Protein AF-A0A7M4FCM3-F1 (afdb_monomer)

Solvent-accessible surface area (backbone atoms only — not comparable to full-atom values): 9400 Å² total; per-residue (Å²): 135,81,82,79,74,78,76,96,76,62,66,80,79,52,52,43,78,42,74,44,99,86,66,50,76,46,74,46,34,71,65,78,53,54,63,69,40,36,51,59,42,23,55,85,77,74,37,92,59,80,16,52,56,55,55,53,50,54,54,44,66,74,44,62,75,90,51,36,60,60,50,39,45,60,37,68,51,65,38,56,81,62,65,49,86,63,40,66,60,50,50,49,52,52,47,44,71,74,42,88,88,58,54,92,42,63,34,75,48,70,57,94,62,15,59,48,37,70,58,53,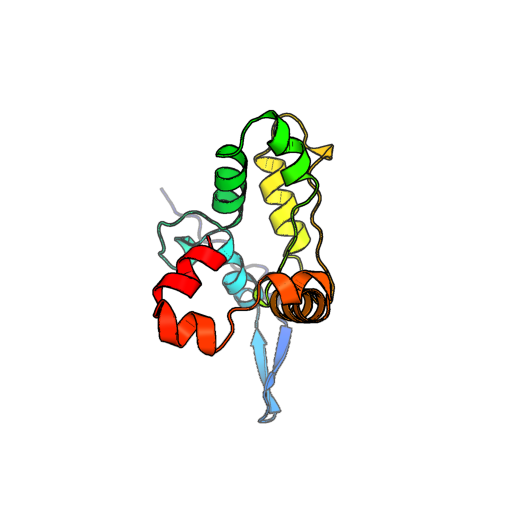51,50,55,54,49,72,69,35,76,79,46,61,79,71,58,83,48,73,66,54,40,71,76,58,35,77,60,51,56,47,74,71,70,110

Foldseek 3Di:
DDDPPPDPPDQVVAWDWDQDPVRDIDTDTPVLVLVLVCQCPVVSVPDPDHHPLVVLVVVLVPDDPVCSLVCQLEAEAAAPSCPRPCSQVVSLVSNLVVDDPCSVRHDYHYDPPRNCVVVVVVVVLVPDPVNVVLDQDPVNCVVVPPVSVVVSPD

Organism: Crocodylus porosus (NCBI:txid8502)

Sequence (154 aa):
MDMAIGKAGDEKKYLMDFILPDQQVISIGSERFRGPEALFNPTVLGFPEAGLHIHAMNSIRKCKPKHRAELLANVVLAGGTTMFRGFSERIKKELLKMETTGKEQVAILASPHRSFAAWLGGSIVASLNSFQNVWISQKDYSEKGPFVVHRHSF

Radius of gyration: 22.37 Å; Cα contacts (8 Å, |Δi|>4): 130; chains: 1; bounding box: 51×49×62 Å

Structure (mmCIF, N/CA/C/O backbone):
data_AF-A0A7M4FCM3-F1
#
_entry.id   AF-A0A7M4FCM3-F1
#
loop_
_atom_site.group_PDB
_atom_site.id
_atom_site.type_symbol
_atom_site.label_atom_id
_atom_site.label_alt_id
_atom_site.label_comp_id
_atom_site.label_asym_id
_atom_site.label_entity_id
_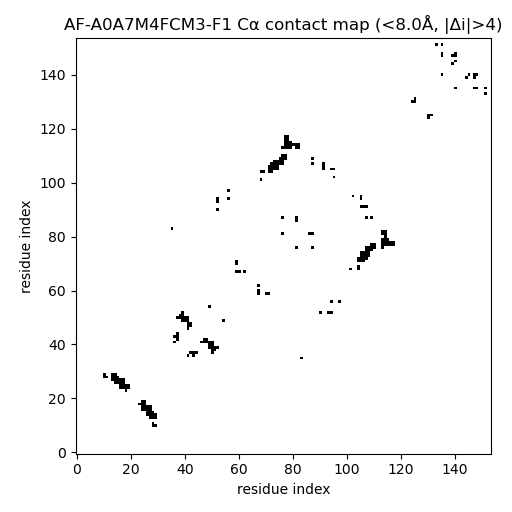atom_site.label_seq_id
_atom_site.pdbx_PDB_ins_code
_atom_site.Cartn_x
_atom_site.Cartn_y
_atom_site.Cartn_z
_atom_site.occupancy
_atom_site.B_iso_or_equiv
_atom_site.auth_seq_id
_atom_site.auth_comp_id
_atom_site.auth_asym_id
_atom_site.auth_atom_id
_atom_site.pdbx_PDB_model_num
ATOM 1 N N . MET A 1 1 ? 3.574 16.558 -36.619 1.00 35.69 1 MET A N 1
ATOM 2 C CA . MET A 1 1 ? 4.895 16.703 -35.977 1.00 35.69 1 MET A CA 1
ATOM 3 C C . MET A 1 1 ? 5.072 15.482 -35.106 1.00 35.69 1 MET A C 1
ATOM 5 O O . MET A 1 1 ? 4.246 15.243 -34.235 1.00 35.69 1 MET A O 1
ATOM 9 N N . ASP A 1 2 ? 6.013 14.646 -35.506 1.00 30.50 2 ASP A N 1
ATOM 10 C CA . ASP A 1 2 ? 6.012 13.202 -35.308 1.00 30.50 2 ASP A CA 1
ATOM 11 C C . ASP A 1 2 ? 6.072 12.751 -33.846 1.00 30.50 2 ASP A C 1
ATOM 13 O O . ASP A 1 2 ? 6.932 13.172 -33.071 1.00 30.50 2 ASP A O 1
ATOM 17 N N . MET A 1 3 ? 5.167 11.832 -33.491 1.00 35.19 3 MET A N 1
ATOM 18 C CA . MET A 1 3 ? 5.338 10.951 -32.341 1.00 35.19 3 MET A CA 1
ATOM 19 C C . MET A 1 3 ? 6.604 10.129 -32.578 1.00 35.19 3 MET A C 1
ATOM 21 O O . MET A 1 3 ? 6.632 9.245 -33.434 1.00 35.19 3 MET A O 1
ATOM 25 N N . ALA A 1 4 ? 7.654 10.425 -31.818 1.00 39.00 4 ALA A N 1
ATOM 26 C CA . ALA A 1 4 ? 8.848 9.601 -31.774 1.00 39.00 4 ALA A CA 1
ATOM 27 C C . ALA A 1 4 ? 8.480 8.213 -31.228 1.00 39.00 4 ALA A C 1
ATOM 29 O O . ALA A 1 4 ? 8.376 7.997 -30.020 1.00 39.00 4 ALA A O 1
ATOM 30 N N . ILE A 1 5 ? 8.278 7.279 -32.154 1.00 45.56 5 ILE A N 1
ATOM 31 C CA . ILE A 1 5 ? 8.325 5.839 -31.930 1.00 45.56 5 ILE A CA 1
ATOM 32 C C . ILE A 1 5 ? 9.668 5.558 -31.249 1.00 45.56 5 ILE A C 1
ATOM 34 O O . ILE A 1 5 ? 10.733 5.846 -31.801 1.00 45.56 5 ILE A O 1
ATOM 38 N N . GLY A 1 6 ? 9.613 5.069 -30.008 1.00 39.97 6 GLY A N 1
ATOM 39 C CA . GLY A 1 6 ? 10.796 4.695 -29.242 1.00 39.97 6 GLY A CA 1
ATOM 40 C C . GLY A 1 6 ? 11.681 3.756 -30.060 1.00 39.97 6 GLY A C 1
ATOM 41 O O . GLY A 1 6 ? 11.202 2.785 -30.639 1.00 39.97 6 GLY A O 1
ATOM 42 N N . LYS A 1 7 ? 12.974 4.085 -30.140 1.00 39.38 7 LYS A N 1
ATOM 43 C CA . LYS A 1 7 ? 13.989 3.325 -30.880 1.00 39.38 7 LYS A CA 1
ATOM 44 C C . LYS A 1 7 ? 13.919 1.830 -30.534 1.00 39.38 7 LYS A C 1
ATOM 46 O O . LYS A 1 7 ? 14.042 1.466 -29.368 1.00 39.38 7 LYS A O 1
ATOM 51 N N . ALA A 1 8 ? 13.821 0.985 -31.562 1.00 42.53 8 ALA A N 1
ATOM 52 C CA . ALA A 1 8 ? 13.824 -0.483 -31.522 1.00 42.53 8 ALA A CA 1
ATOM 53 C C . ALA A 1 8 ? 15.191 -1.104 -31.135 1.00 42.53 8 ALA A C 1
ATOM 55 O O . ALA A 1 8 ? 15.649 -2.071 -31.737 1.00 42.53 8 ALA A O 1
ATOM 56 N N . GLY A 1 9 ? 15.887 -0.525 -30.156 1.00 44.56 9 GLY A N 1
ATOM 57 C CA . GLY A 1 9 ? 17.257 -0.890 -29.807 1.00 44.56 9 GLY A CA 1
ATOM 58 C C . GLY A 1 9 ? 17.503 -0.879 -28.306 1.00 44.56 9 GLY A C 1
ATOM 59 O O . GLY A 1 9 ? 18.269 -0.042 -27.856 1.00 44.56 9 GLY A O 1
ATOM 60 N N . ASP A 1 10 ? 16.834 -1.761 -27.552 1.00 53.03 10 ASP A N 1
ATOM 61 C CA . ASP A 1 10 ? 17.346 -2.341 -26.285 1.00 53.03 10 ASP A CA 1
ATOM 62 C C . ASP A 1 10 ? 16.451 -3.478 -25.718 1.00 53.03 10 ASP A C 1
ATOM 64 O O . ASP A 1 10 ? 16.546 -3.818 -24.541 1.00 53.03 10 ASP A O 1
ATOM 68 N N . GLU A 1 11 ? 15.541 -4.081 -26.501 1.00 55.78 11 GLU A N 1
ATOM 69 C CA . GLU A 1 11 ? 14.611 -5.105 -25.973 1.00 55.78 11 GLU A CA 1
ATOM 70 C C . GLU A 1 11 ? 15.337 -6.340 -25.422 1.00 55.78 11 GLU A C 1
ATOM 72 O O . GLU A 1 11 ? 14.920 -6.911 -24.414 1.00 55.78 11 GLU A O 1
ATOM 77 N N . LYS A 1 12 ? 16.490 -6.693 -26.008 1.00 61.91 12 LYS A N 1
ATOM 78 C CA . LYS A 1 12 ? 17.310 -7.827 -25.557 1.00 61.91 12 LYS A CA 1
ATOM 79 C C . LYS A 1 12 ? 17.847 -7.681 -24.133 1.00 61.91 12 LYS A C 1
ATOM 81 O O . LYS A 1 12 ? 18.161 -8.689 -23.511 1.00 61.91 12 LYS A O 1
ATOM 86 N N . LYS A 1 13 ? 17.938 -6.461 -23.599 1.00 74.00 13 LYS A N 1
ATOM 87 C CA . LYS A 1 13 ? 18.491 -6.204 -22.263 1.00 74.00 13 LYS A CA 1
ATOM 88 C C . LYS A 1 13 ? 17.580 -6.669 -21.127 1.00 74.00 13 LYS A C 1
ATOM 90 O O . LYS A 1 13 ? 18.059 -6.901 -20.019 1.00 74.00 13 LYS A O 1
ATOM 95 N N . TYR A 1 14 ? 16.279 -6.790 -21.386 1.00 79.88 14 TYR A N 1
ATOM 96 C CA . TYR A 1 14 ? 15.279 -7.086 -20.356 1.00 79.88 14 TYR A CA 1
ATOM 97 C C . TYR A 1 14 ? 14.558 -8.423 -20.565 1.00 79.88 14 TYR A C 1
ATOM 99 O O . TYR A 1 14 ? 13.739 -8.794 -19.719 1.00 79.88 14 TYR A O 1
ATOM 107 N N . LEU A 1 15 ? 14.871 -9.137 -21.655 1.00 90.50 15 LEU A N 1
ATOM 108 C CA . LEU A 1 15 ? 14.357 -10.478 -21.925 1.00 90.50 15 LEU A CA 1
ATOM 109 C C . LEU A 1 15 ? 14.751 -11.435 -20.798 1.00 90.50 15 LEU A C 1
ATOM 111 O O . LEU A 1 15 ? 15.908 -11.502 -20.385 1.00 90.50 15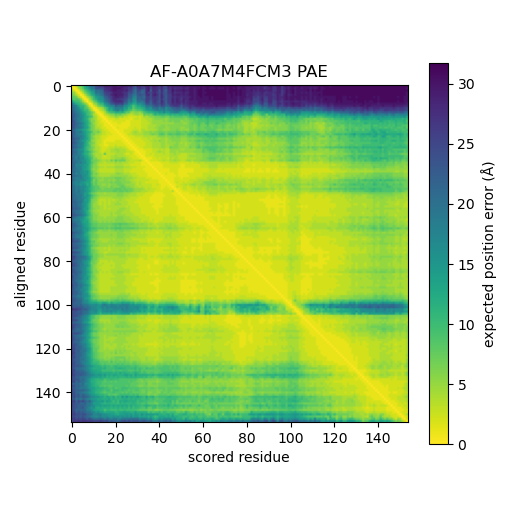 LEU A O 1
ATOM 115 N N . MET A 1 16 ? 13.764 -12.170 -20.302 1.00 90.25 16 MET A N 1
ATOM 116 C CA . MET A 1 16 ? 13.945 -13.237 -19.334 1.00 90.25 16 MET A CA 1
ATOM 117 C C . MET A 1 16 ? 13.097 -14.428 -19.743 1.00 90.25 16 MET A C 1
ATOM 119 O O . MET A 1 16 ? 11.902 -14.283 -20.005 1.00 90.25 16 MET A O 1
ATOM 123 N N . ASP A 1 17 ? 13.727 -15.593 -19.762 1.00 95.00 17 ASP A N 1
ATOM 124 C CA . ASP A 1 17 ? 13.061 -16.844 -20.078 1.00 95.00 17 ASP A CA 1
ATOM 125 C C . ASP A 1 17 ? 12.296 -17.361 -18.859 1.00 95.00 17 ASP A C 1
ATOM 127 O O . ASP A 1 17 ? 12.776 -17.318 -17.722 1.00 95.00 17 ASP A O 1
ATOM 131 N N . PHE A 1 18 ? 11.084 -17.838 -19.107 1.00 93.81 18 PHE A N 1
ATOM 132 C CA . PHE A 1 18 ? 10.213 -18.453 -18.122 1.00 93.81 18 PHE A CA 1
ATOM 133 C C . PHE A 1 18 ? 9.775 -19.822 -18.630 1.00 93.81 18 PHE A C 1
ATOM 135 O O . PHE A 1 18 ? 9.305 -19.950 -19.760 1.00 93.81 18 PHE A O 1
ATOM 142 N N . ILE A 1 19 ? 9.941 -20.840 -17.789 1.00 96.62 19 ILE A N 1
ATOM 143 C CA . ILE A 1 19 ? 9.567 -22.218 -18.103 1.00 96.62 19 ILE A CA 1
ATOM 144 C C . ILE A 1 19 ? 8.144 -22.439 -17.594 1.00 96.62 19 ILE A C 1
ATOM 146 O O . ILE A 1 19 ? 7.872 -22.305 -16.400 1.00 96.62 19 ILE A O 1
ATOM 150 N N . LEU A 1 20 ? 7.238 -22.750 -18.512 1.00 96.62 20 LEU A N 1
ATOM 151 C CA . LEU A 1 20 ? 5.852 -23.082 -18.219 1.00 96.62 20 LEU A CA 1
ATOM 152 C C . LEU A 1 20 ? 5.733 -24.513 -17.650 1.00 96.62 20 LEU A C 1
ATOM 154 O O . LEU A 1 20 ? 6.658 -25.316 -17.796 1.00 96.62 20 LEU A O 1
ATOM 158 N N . PRO A 1 21 ? 4.609 -24.871 -16.994 1.00 97.44 21 PRO A N 1
ATOM 159 C CA . PRO A 1 21 ? 4.416 -26.209 -16.418 1.00 97.44 21 PRO A CA 1
ATOM 160 C C . PRO A 1 21 ? 4.507 -27.370 -17.424 1.00 97.44 21 PRO A C 1
ATOM 162 O O . PRO A 1 21 ? 4.802 -28.495 -17.034 1.00 97.44 21 PRO A O 1
ATOM 165 N N . ASP A 1 22 ? 4.271 -27.101 -18.708 1.00 97.38 22 ASP A N 1
ATOM 166 C CA . ASP A 1 22 ? 4.414 -28.036 -19.831 1.00 97.38 22 ASP A CA 1
ATOM 167 C C . ASP A 1 22 ? 5.845 -28.093 -20.406 1.00 97.38 22 ASP A C 1
ATOM 169 O O . ASP A 1 22 ? 6.079 -28.756 -21.414 1.00 97.38 22 ASP A O 1
ATOM 173 N N . GLN A 1 23 ? 6.805 -27.435 -19.745 1.00 95.75 23 GLN A N 1
ATOM 174 C CA . GLN A 1 23 ? 8.212 -27.277 -20.136 1.00 95.75 23 GLN A CA 1
ATOM 175 C C . GLN A 1 23 ? 8.455 -26.347 -21.330 1.00 95.75 23 GLN A C 1
ATOM 177 O O . GLN A 1 23 ? 9.606 -26.170 -21.737 1.00 95.75 23 GLN A O 1
ATOM 182 N N . GLN A 1 24 ? 7.423 -25.697 -21.872 1.00 97.56 24 GLN A N 1
ATOM 183 C CA . GLN A 1 24 ? 7.627 -24.691 -22.903 1.00 97.56 24 GLN A CA 1
ATOM 184 C C . GLN A 1 24 ? 8.333 -23.463 -22.312 1.00 97.56 24 GLN A C 1
ATOM 186 O O . GLN A 1 24 ? 7.985 -22.972 -21.237 1.00 97.56 24 GLN A O 1
ATOM 191 N N . VAL A 1 25 ? 9.321 -22.936 -23.036 1.00 96.38 25 VAL A N 1
ATOM 192 C CA . VAL A 1 25 ? 10.013 -21.701 -22.659 1.00 96.38 25 VAL A CA 1
ATOM 193 C C . VAL A 1 25 ? 9.368 -20.522 -23.376 1.00 96.38 25 VAL A C 1
ATOM 195 O O . VAL A 1 25 ? 9.246 -20.525 -24.601 1.00 96.38 25 VAL A O 1
ATOM 198 N N . ILE A 1 26 ? 8.975 -19.507 -22.610 1.00 95.19 26 ILE A N 1
ATOM 199 C CA . ILE A 1 26 ? 8.544 -18.210 -23.136 1.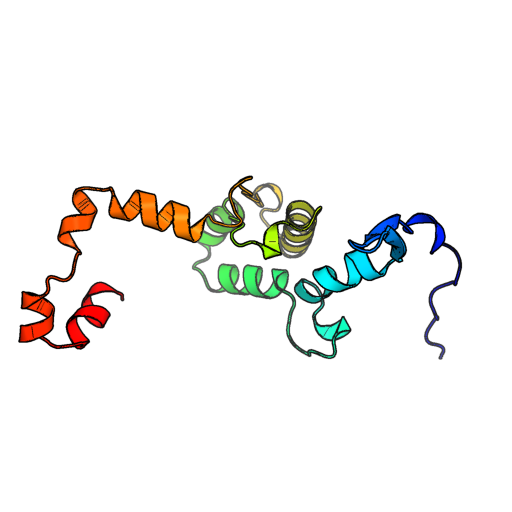00 95.19 26 ILE A CA 1
ATOM 200 C C . ILE A 1 26 ? 9.536 -17.130 -22.710 1.00 95.19 26 ILE A C 1
ATOM 202 O O . ILE A 1 26 ? 9.944 -17.078 -21.551 1.00 95.19 26 ILE A O 1
ATOM 206 N N . SER A 1 27 ? 9.910 -16.246 -23.630 1.00 94.00 27 SER A N 1
ATOM 207 C CA . SER A 1 27 ? 10.764 -15.098 -23.321 1.00 94.00 27 SER A CA 1
ATOM 208 C C . SER A 1 27 ? 9.895 -13.866 -23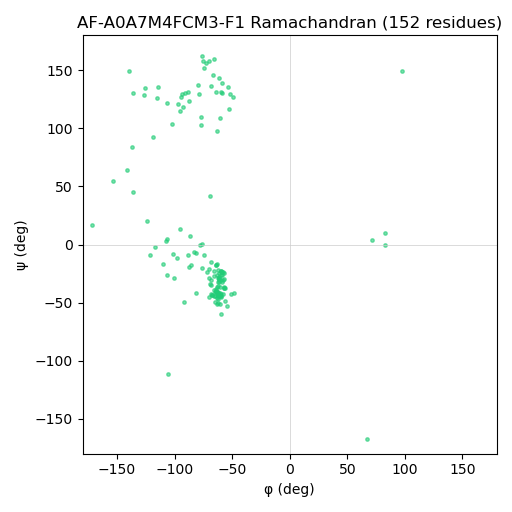.103 1.00 94.00 27 SER A C 1
ATOM 210 O O . SER A 1 27 ? 9.144 -13.464 -23.990 1.00 94.00 27 SER A O 1
ATOM 212 N N . ILE A 1 28 ? 9.990 -13.260 -21.920 1.00 92.25 28 ILE A N 1
ATOM 213 C CA . ILE A 1 28 ? 9.222 -12.065 -21.553 1.00 92.25 28 ILE A CA 1
ATOM 214 C C . ILE A 1 28 ? 10.191 -10.902 -21.349 1.00 92.25 28 ILE A C 1
ATOM 216 O O . ILE A 1 28 ? 11.138 -11.007 -20.567 1.00 92.25 28 ILE A O 1
ATOM 220 N N . GLY A 1 29 ? 9.958 -9.788 -22.038 1.00 91.44 29 GLY A N 1
ATOM 221 C CA . GLY A 1 29 ? 10.804 -8.603 -21.995 1.00 91.44 29 GLY A CA 1
ATOM 222 C C . GLY A 1 29 ? 10.158 -7.481 -21.195 1.00 91.44 29 GLY A C 1
ATOM 223 O O . GLY A 1 29 ? 10.022 -7.546 -19.968 1.00 91.44 29 GLY A O 1
ATOM 224 N N . SER A 1 30 ? 9.780 -6.418 -21.905 1.00 88.44 30 SER A N 1
ATOM 225 C CA . SER A 1 30 ? 9.259 -5.190 -21.299 1.00 88.44 30 SER A CA 1
ATOM 226 C C . SER A 1 30 ? 7.914 -5.367 -20.582 1.00 88.44 30 SER A C 1
ATOM 228 O O . SER A 1 30 ? 7.576 -4.634 -19.650 1.00 88.44 30 SER A O 1
ATOM 230 N N . GLU A 1 31 ? 7.158 -6.392 -20.962 1.00 87.25 31 GLU A N 1
ATOM 231 C CA . GLU A 1 31 ? 5.834 -6.719 -20.438 1.00 87.25 31 GLU A CA 1
ATOM 232 C C . GLU A 1 31 ? 5.865 -6.929 -18.919 1.00 87.25 31 GLU A C 1
ATOM 234 O O . GLU A 1 31 ? 4.916 -6.569 -18.220 1.00 87.25 31 GLU A O 1
ATOM 239 N N . ARG A 1 32 ? 7.000 -7.411 -18.391 1.00 88.81 32 ARG A N 1
ATOM 240 C CA . ARG A 1 32 ? 7.232 -7.658 -16.959 1.00 88.81 32 ARG A CA 1
ATOM 241 C C . ARG A 1 32 ? 7.035 -6.421 -16.086 1.00 88.81 32 ARG A C 1
ATOM 243 O O . ARG A 1 32 ? 6.685 -6.559 -14.916 1.00 88.81 32 ARG A O 1
ATOM 250 N N . PHE A 1 33 ? 7.279 -5.228 -16.627 1.00 89.00 33 PHE A N 1
ATOM 251 C CA . PHE A 1 33 ? 7.120 -3.969 -15.896 1.00 89.00 33 PHE A CA 1
ATOM 252 C C . PHE A 1 33 ? 5.943 -3.119 -16.384 1.00 89.00 33 PHE A C 1
ATOM 254 O O . PHE A 1 33 ? 5.479 -2.268 -15.631 1.00 89.00 33 PHE A O 1
ATOM 261 N N . ARG A 1 34 ? 5.395 -3.378 -17.580 1.00 87.12 34 ARG A N 1
ATOM 262 C CA . ARG A 1 34 ? 4.198 -2.675 -18.080 1.00 87.12 34 ARG A CA 1
ATOM 263 C C . ARG A 1 34 ? 2.956 -2.935 -17.226 1.00 87.12 34 ARG A C 1
ATOM 265 O O . ARG A 1 34 ? 2.188 -2.008 -16.998 1.00 87.12 34 ARG A O 1
ATOM 272 N N . GLY A 1 35 ? 2.781 -4.163 -16.731 1.00 87.12 35 GLY A N 1
ATOM 273 C CA . GLY A 1 35 ? 1.656 -4.515 -15.855 1.00 87.12 35 GLY A CA 1
ATOM 274 C C . GLY A 1 35 ? 1.633 -3.681 -14.564 1.00 87.12 35 GLY A C 1
ATOM 275 O O . GLY A 1 35 ? 0.683 -2.931 -14.347 1.00 87.12 35 GLY A O 1
ATOM 276 N N . PRO A 1 36 ? 2.688 -3.735 -13.727 1.00 93.00 36 PRO A N 1
ATOM 277 C CA . PRO A 1 36 ? 2.781 -2.914 -12.517 1.00 93.00 36 PRO A CA 1
ATOM 278 C C . PRO A 1 36 ? 2.786 -1.402 -12.781 1.00 93.00 36 PRO A C 1
ATOM 280 O O . PRO A 1 36 ? 2.340 -0.640 -11.923 1.00 93.00 36 PRO A O 1
ATOM 283 N N . GLU A 1 37 ? 3.262 -0.951 -13.949 1.00 95.06 37 GLU A N 1
ATOM 284 C CA . GLU A 1 37 ? 3.264 0.474 -14.308 1.00 95.06 37 GLU A CA 1
ATOM 285 C C . GLU A 1 37 ? 1.855 1.061 -14.358 1.00 95.06 37 GLU A C 1
ATOM 287 O O . GLU A 1 37 ? 1.680 2.219 -13.988 1.00 95.06 37 GLU A O 1
ATOM 292 N N . ALA A 1 38 ? 0.839 0.267 -14.708 1.00 94.50 38 ALA A N 1
ATOM 293 C CA . ALA A 1 38 ? -0.552 0.715 -14.715 1.00 94.50 38 ALA A CA 1
ATOM 294 C C . ALA A 1 38 ? -1.029 1.241 -13.347 1.00 94.50 38 ALA A C 1
ATOM 296 O O . ALA A 1 38 ? -1.915 2.086 -13.288 1.00 94.50 38 ALA A O 1
ATOM 297 N N . LEU A 1 39 ? -0.410 0.809 -12.241 1.00 96.56 39 LEU A N 1
ATOM 298 C CA . LEU A 1 39 ? -0.712 1.328 -10.902 1.00 96.56 39 LEU A CA 1
ATOM 299 C C . LEU A 1 39 ? -0.229 2.772 -10.714 1.00 96.56 39 LEU A C 1
ATOM 301 O O . LEU A 1 39 ? -0.790 3.516 -9.913 1.00 96.56 39 LEU A O 1
ATOM 305 N N . PHE A 1 40 ? 0.832 3.172 -11.415 1.00 97.44 40 PHE A N 1
ATOM 306 C CA . PHE A 1 40 ? 1.412 4.514 -11.339 1.00 97.44 40 PHE A CA 1
ATOM 307 C C . PHE A 1 40 ? 0.973 5.396 -12.506 1.00 97.44 40 PHE A C 1
ATOM 309 O O . PHE A 1 40 ? 0.861 6.605 -12.327 1.00 97.44 40 PHE A O 1
ATOM 316 N N . ASN A 1 41 ? 0.683 4.801 -13.658 1.00 96.62 41 ASN A N 1
ATOM 317 C CA . ASN A 1 41 ? 0.174 5.470 -14.840 1.00 96.62 41 ASN A CA 1
ATOM 318 C C . ASN A 1 41 ? -0.960 4.647 -15.485 1.00 96.62 41 ASN A C 1
ATOM 320 O O . ASN A 1 41 ? -0.704 3.903 -16.432 1.00 96.62 41 ASN A O 1
ATOM 324 N N . PRO A 1 42 ? -2.212 4.784 -15.012 1.00 96.06 42 PRO A N 1
ATOM 325 C CA . PRO A 1 42 ? -3.354 4.029 -15.537 1.00 96.06 42 PRO A CA 1
ATOM 326 C C . PRO A 1 42 ? -3.628 4.258 -17.030 1.00 96.06 42 PRO A C 1
ATOM 328 O O . PRO A 1 42 ? -4.159 3.376 -17.704 1.00 96.06 42 PRO A O 1
ATOM 331 N N . THR A 1 43 ? -3.183 5.392 -17.584 1.00 95.06 43 THR A N 1
ATOM 332 C CA . THR A 1 43 ? -3.383 5.737 -19.002 1.00 95.06 43 THR A CA 1
ATOM 333 C C . THR A 1 43 ? -2.775 4.720 -19.969 1.00 95.06 43 THR A C 1
ATOM 335 O O . THR A 1 43 ? -3.263 4.586 -21.089 1.00 95.06 43 THR A O 1
ATOM 338 N N . VAL A 1 44 ? -1.779 3.932 -19.538 1.00 90.94 44 VAL A N 1
ATOM 339 C CA . VAL A 1 44 ? -1.204 2.838 -20.347 1.00 90.94 44 VAL A CA 1
ATOM 340 C C . VAL A 1 44 ? -2.211 1.723 -20.654 1.00 90.94 44 VAL A C 1
ATOM 342 O O . VAL A 1 44 ? -1.979 0.934 -21.566 1.00 90.94 44 VAL A O 1
ATOM 345 N N . LEU A 1 45 ? -3.311 1.660 -19.899 1.00 91.25 45 LEU A N 1
ATOM 346 C CA . LEU A 1 45 ? -4.446 0.759 -20.102 1.00 91.25 45 LEU A CA 1
ATOM 347 C C . LEU A 1 45 ? -5.688 1.485 -20.657 1.00 91.25 45 LEU A C 1
ATOM 349 O O . LEU A 1 45 ? -6.743 0.873 -20.774 1.00 91.25 45 LEU A O 1
ATOM 353 N N . GLY A 1 46 ? -5.586 2.778 -20.986 1.00 93.25 46 GLY A N 1
ATOM 354 C CA . GLY A 1 46 ? -6.716 3.591 -21.454 1.00 93.25 46 GLY A CA 1
ATOM 355 C C . GLY A 1 46 ? -7.603 4.163 -20.342 1.00 93.25 46 GLY A C 1
ATOM 356 O O . GLY A 1 46 ? -8.661 4.714 -20.632 1.00 93.25 46 GLY A O 1
ATOM 357 N N . PHE A 1 47 ? -7.174 4.061 -19.083 1.00 94.31 47 PHE A N 1
ATOM 358 C CA . PHE A 1 47 ? -7.887 4.587 -17.919 1.00 94.31 47 PHE A CA 1
ATOM 359 C C . PHE A 1 47 ? -7.494 6.056 -17.651 1.00 94.31 47 PHE A C 1
ATOM 361 O O . PHE A 1 47 ? -6.297 6.334 -17.516 1.00 94.31 47 PHE A O 1
ATOM 368 N N . PRO A 1 48 ? -8.445 7.016 -17.605 1.00 95.25 48 PRO A N 1
ATOM 369 C CA . PRO A 1 48 ? -8.160 8.435 -17.354 1.00 95.25 48 PRO A CA 1
ATOM 370 C C . PRO A 1 48 ? -7.857 8.765 -15.878 1.00 95.25 48 PRO A C 1
ATOM 372 O O . PRO A 1 48 ? -7.646 9.928 -15.532 1.00 95.25 48 PRO A O 1
ATOM 375 N N . GLU A 1 49 ? -7.868 7.772 -14.992 1.00 95.38 49 GLU A N 1
ATOM 376 C CA . GLU A 1 49 ? -7.649 7.924 -13.561 1.00 95.38 49 GLU A CA 1
ATOM 377 C C . GLU A 1 49 ? -6.199 8.281 -13.203 1.00 95.38 49 GLU A C 1
ATOM 379 O O . GLU A 1 49 ? -5.233 8.015 -13.924 1.00 95.38 49 GLU A O 1
ATOM 384 N N . ALA A 1 50 ? -6.038 8.876 -12.021 1.00 96.94 50 ALA A N 1
ATOM 385 C CA . ALA A 1 50 ? -4.730 9.189 -11.477 1.00 96.94 50 ALA A CA 1
ATOM 386 C C . ALA A 1 50 ? -4.023 7.926 -10.956 1.00 96.94 50 ALA A C 1
ATOM 388 O O . ALA A 1 50 ? -4.641 6.973 -10.488 1.00 96.94 50 ALA A O 1
ATOM 389 N N . GLY A 1 51 ? -2.690 7.931 -10.983 1.00 97.50 51 GLY A N 1
ATOM 390 C CA . GLY A 1 51 ? -1.907 6.852 -10.389 1.00 97.50 51 GLY A CA 1
ATOM 391 C C . GLY A 1 51 ? -2.047 6.776 -8.866 1.00 97.50 51 GLY A C 1
ATOM 392 O O . GLY A 1 51 ? -2.340 7.760 -8.182 1.00 97.50 51 GLY A O 1
ATOM 393 N N . LEU A 1 52 ? -1.726 5.609 -8.309 1.00 97.44 52 LEU A N 1
ATOM 394 C CA . LEU A 1 52 ? -1.762 5.320 -6.874 1.00 97.44 52 LEU A CA 1
ATOM 395 C C . LEU A 1 52 ? -1.008 6.361 -6.032 1.00 97.44 52 LEU A C 1
ATOM 397 O O . LEU A 1 52 ? -1.498 6.797 -4.994 1.00 97.44 52 LEU A O 1
ATOM 401 N N . HIS A 1 53 ? 0.174 6.781 -6.484 1.00 97.69 53 HIS A N 1
ATOM 402 C CA . HIS A 1 53 ? 0.995 7.781 -5.796 1.00 97.69 53 HIS A CA 1
ATOM 403 C C . HIS A 1 53 ? 0.283 9.138 -5.650 1.00 97.69 53 HIS A C 1
ATOM 405 O O . HIS A 1 53 ? 0.386 9.782 -4.604 1.00 97.69 53 HIS A O 1
ATOM 411 N N . ILE A 1 54 ? -0.503 9.536 -6.656 1.00 97.94 54 ILE A N 1
ATOM 412 C CA . ILE A 1 54 ? -1.310 10.760 -6.630 1.00 97.94 54 ILE A CA 1
ATOM 413 C C . ILE A 1 54 ? -2.460 10.598 -5.636 1.00 97.94 54 ILE A C 1
ATOM 415 O O . ILE A 1 54 ? -2.689 11.485 -4.815 1.00 97.94 54 ILE A O 1
ATOM 419 N N . HIS A 1 55 ? -3.154 9.457 -5.655 1.00 97.88 55 HIS A N 1
ATOM 420 C CA . HIS A 1 55 ? -4.223 9.166 -4.696 1.00 97.88 55 HIS A CA 1
ATOM 421 C C . HIS A 1 55 ? -3.725 9.145 -3.244 1.00 97.88 55 HIS A C 1
ATOM 423 O O . HIS A 1 55 ? -4.375 9.721 -2.365 1.00 97.88 55 HIS A O 1
ATOM 429 N N . ALA A 1 56 ? -2.555 8.553 -2.992 1.00 97.25 56 ALA A N 1
ATOM 430 C CA . ALA A 1 56 ? -1.921 8.545 -1.677 1.00 97.25 56 ALA A CA 1
ATOM 431 C C . ALA A 1 56 ? -1.612 9.974 -1.199 1.00 97.25 56 ALA A C 1
ATOM 433 O O . ALA A 1 56 ? -2.053 10.379 -0.123 1.00 97.25 56 ALA A O 1
ATOM 434 N N . MET A 1 57 ? -0.944 10.780 -2.031 1.00 96.44 57 MET A N 1
ATOM 435 C CA . MET A 1 57 ? -0.611 12.164 -1.684 1.00 96.44 57 MET A CA 1
ATOM 436 C C . MET A 1 57 ? -1.862 13.038 -1.497 1.00 96.44 57 MET A C 1
ATOM 438 O O . MET A 1 57 ? -1.936 13.831 -0.559 1.00 96.44 57 MET A O 1
ATOM 442 N N . ASN A 1 58 ? -2.886 12.874 -2.337 1.00 97.25 58 ASN A N 1
ATOM 443 C CA . ASN A 1 58 ? -4.154 13.590 -2.187 1.00 97.25 58 ASN A CA 1
ATOM 444 C C . ASN A 1 58 ? -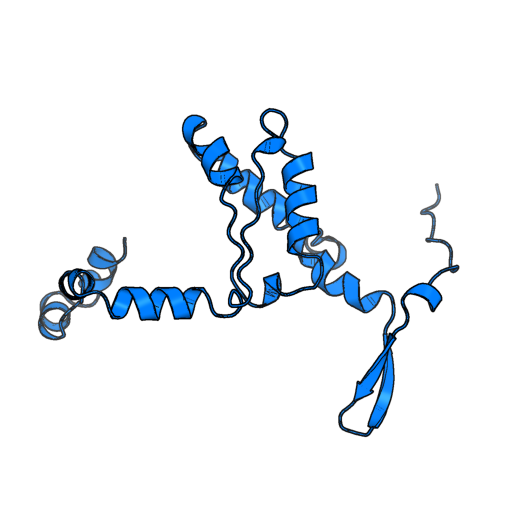4.863 13.231 -0.875 1.00 97.25 58 ASN A C 1
ATOM 446 O O . ASN A 1 58 ? -5.448 14.108 -0.242 1.00 97.25 58 ASN A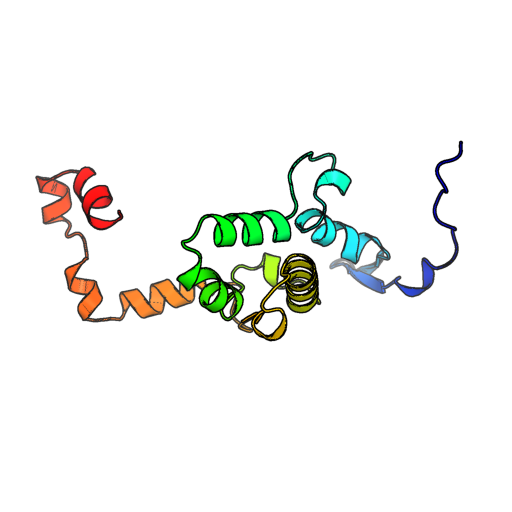 O 1
ATOM 450 N N . SER A 1 59 ? -4.777 11.974 -0.436 1.00 97.56 59 SER A N 1
ATOM 451 C CA . SER A 1 59 ? -5.326 11.540 0.854 1.00 97.56 59 SER A CA 1
ATOM 452 C C . SER A 1 59 ? -4.599 12.212 2.022 1.00 97.56 59 SER A C 1
ATOM 454 O O . SER A 1 59 ? -5.250 12.775 2.898 1.00 97.56 59 SER A O 1
ATOM 456 N N . ILE A 1 60 ? -3.263 12.278 1.980 1.00 95.38 60 ILE A N 1
ATOM 457 C CA . ILE A 1 60 ? -2.456 12.988 2.989 1.00 95.38 60 ILE A CA 1
ATOM 458 C C . ILE A 1 60 ? -2.780 14.490 3.000 1.00 95.38 60 ILE A C 1
ATOM 460 O O . ILE A 1 60 ? -2.936 15.096 4.060 1.00 95.38 60 ILE A O 1
ATOM 464 N N . ARG A 1 61 ? -2.945 15.113 1.828 1.00 94.81 61 ARG A N 1
ATOM 465 C CA . ARG A 1 61 ? -3.286 16.542 1.711 1.00 94.81 61 ARG A CA 1
ATOM 466 C C . ARG A 1 61 ? -4.673 16.876 2.264 1.00 94.81 61 ARG A C 1
ATOM 468 O O . ARG A 1 61 ? -4.866 17.996 2.734 1.00 94.81 61 ARG A O 1
ATOM 475 N N . LYS A 1 62 ? -5.615 15.926 2.276 1.00 97.06 62 LYS A N 1
ATOM 476 C CA . LYS A 1 62 ? -6.922 16.093 2.939 1.00 97.06 62 LYS A CA 1
ATOM 477 C C . LYS A 1 62 ? -6.816 16.109 4.470 1.00 97.06 62 LYS A C 1
ATOM 479 O O . LYS A 1 62 ? -7.699 16.652 5.129 1.00 97.06 62 LYS A O 1
ATOM 484 N N . CYS A 1 63 ? -5.741 15.575 5.052 1.00 96.25 63 CYS A N 1
ATOM 485 C CA . CYS A 1 63 ? -5.495 15.643 6.491 1.00 96.25 63 CYS A CA 1
ATOM 486 C C . CYS A 1 63 ? -5.017 17.041 6.928 1.00 96.25 63 CYS A C 1
ATOM 488 O O . CYS A 1 63 ? -4.460 1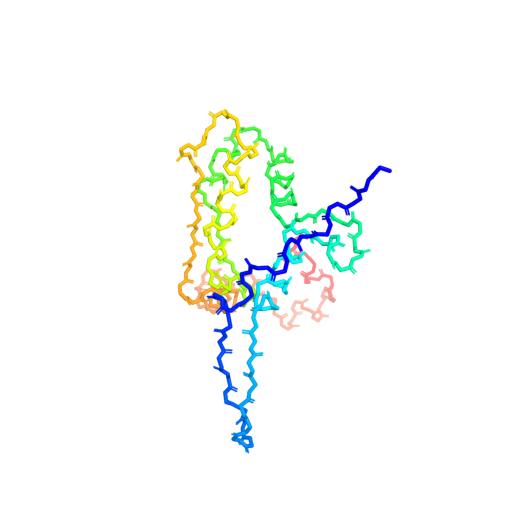7.818 6.140 1.00 96.25 63 CYS A O 1
ATOM 490 N N . LYS A 1 64 ? -5.201 17.359 8.219 1.00 95.38 64 LYS A N 1
ATOM 491 C CA . LYS A 1 64 ? -4.750 18.631 8.813 1.00 95.38 64 LYS A CA 1
ATOM 492 C C . LYS A 1 64 ? -3.226 18.782 8.656 1.00 95.38 64 LYS A C 1
ATOM 494 O O . LYS A 1 64 ? -2.519 17.808 8.920 1.00 95.38 64 LYS A O 1
ATOM 499 N N . PRO A 1 65 ? -2.705 19.981 8.317 1.00 92.50 65 PRO A N 1
ATOM 500 C CA . PRO A 1 65 ? -1.283 20.195 8.025 1.00 92.50 65 PRO A CA 1
ATOM 501 C C . PRO A 1 65 ? -0.314 19.609 9.057 1.00 92.50 65 PRO A C 1
ATOM 503 O O . PRO A 1 65 ? 0.652 18.956 8.676 1.00 92.50 65 PRO A O 1
ATOM 506 N N . LYS A 1 66 ? -0.626 19.747 10.352 1.00 92.62 66 LYS A N 1
ATOM 507 C CA . LYS A 1 66 ? 0.215 19.257 11.456 1.00 92.62 66 LYS A CA 1
ATOM 508 C C . LYS A 1 66 ? 0.485 17.743 11.458 1.00 92.62 66 LYS A C 1
ATOM 510 O O . LYS A 1 66 ? 1.471 17.330 12.044 1.00 92.62 66 LYS A O 1
ATOM 515 N N . HIS A 1 67 ? -0.365 16.930 10.823 1.00 93.31 67 HIS A N 1
ATOM 516 C CA . HIS A 1 67 ? -0.204 15.467 10.776 1.00 93.31 67 HIS A CA 1
ATOM 517 C C . HIS A 1 67 ? 0.460 14.970 9.488 1.00 93.31 67 HIS A C 1
ATOM 519 O O . HIS A 1 67 ? 0.826 13.805 9.394 1.00 93.31 67 HIS A O 1
ATOM 525 N N . ARG A 1 68 ? 0.600 15.818 8.462 1.00 93.50 68 ARG A N 1
ATOM 526 C CA . ARG A 1 68 ? 1.044 15.372 7.129 1.00 93.50 68 ARG A CA 1
ATOM 527 C C . ARG A 1 68 ? 2.478 14.843 7.137 1.00 93.50 68 ARG A C 1
ATOM 529 O O . ARG A 1 68 ? 2.740 13.818 6.521 1.00 93.50 68 ARG A O 1
ATOM 536 N N . ALA A 1 69 ? 3.356 15.523 7.872 1.00 92.50 69 ALA A N 1
ATOM 537 C CA . ALA A 1 69 ? 4.736 15.113 8.125 1.00 92.50 69 ALA A CA 1
ATOM 538 C C . ALA A 1 69 ? 4.812 13.691 8.707 1.00 92.50 69 ALA A C 1
ATOM 540 O O . ALA A 1 69 ? 5.459 12.809 8.150 1.00 92.50 69 ALA A O 1
ATOM 541 N N . GLU A 1 70 ? 4.066 13.453 9.786 1.00 93.69 70 GLU A N 1
ATOM 542 C CA . GLU A 1 70 ? 4.000 12.156 10.463 1.00 93.69 70 GLU A CA 1
ATOM 543 C C . GLU A 1 70 ? 3.435 11.054 9.555 1.00 93.69 70 GLU A C 1
ATOM 545 O O . GLU A 1 70 ? 3.970 9.947 9.522 1.00 93.69 70 GLU A O 1
ATOM 550 N N . LEU A 1 71 ? 2.396 11.356 8.769 1.00 95.88 71 LEU A N 1
ATOM 551 C CA . LEU A 1 71 ? 1.821 10.407 7.812 1.00 95.88 71 LEU A CA 1
ATOM 552 C C . LEU A 1 71 ? 2.814 10.033 6.699 1.00 95.88 71 LEU A C 1
ATOM 554 O O . LEU A 1 71 ? 2.898 8.866 6.324 1.00 95.88 71 LEU A O 1
ATOM 558 N N . LEU A 1 72 ? 3.589 10.997 6.187 1.00 95.75 72 LEU A N 1
ATOM 559 C CA . LEU A 1 72 ? 4.631 10.744 5.183 1.00 95.75 72 LEU A CA 1
ATOM 560 C C . LEU A 1 72 ? 5.806 9.933 5.747 1.00 95.75 72 LEU A C 1
ATOM 562 O O . LEU A 1 72 ? 6.396 9.134 5.017 1.00 95.75 72 LEU A O 1
ATOM 566 N N . ALA A 1 73 ? 6.101 10.086 7.038 1.00 95.69 73 ALA A N 1
ATOM 567 C CA . ALA A 1 73 ? 7.101 9.295 7.753 1.00 95.69 73 ALA A CA 1
ATOM 568 C C . ALA A 1 73 ? 6.665 7.864 8.070 1.00 95.69 73 ALA A C 1
ATOM 570 O O . ALA A 1 73 ? 7.490 7.057 8.489 1.00 95.69 73 ALA A O 1
ATOM 571 N N . ASN A 1 74 ? 5.397 7.521 7.845 1.00 96.38 74 ASN A N 1
ATOM 572 C CA . ASN A 1 74 ? 4.844 6.224 8.215 1.00 96.38 74 ASN A CA 1
ATOM 573 C C . ASN A 1 74 ? 3.963 5.637 7.102 1.00 96.38 74 ASN A C 1
ATOM 575 O O . ASN A 1 74 ? 2.877 5.118 7.360 1.00 96.38 74 ASN A O 1
ATOM 579 N N . VAL A 1 75 ? 4.416 5.690 5.844 1.00 97.56 75 VAL A N 1
ATOM 580 C CA . VAL A 1 75 ? 3.673 5.087 4.727 1.00 97.56 75 VAL A CA 1
ATOM 581 C C . VAL A 1 75 ? 3.867 3.571 4.739 1.00 97.56 75 VAL A C 1
ATOM 583 O O . VAL A 1 75 ? 4.898 3.051 4.311 1.00 97.56 75 VAL A O 1
ATOM 586 N N . VAL A 1 76 ? 2.858 2.847 5.217 1.00 97.69 76 VAL A N 1
ATOM 587 C CA . VAL A 1 76 ? 2.867 1.380 5.291 1.00 97.69 76 VAL A CA 1
ATOM 588 C C . VAL A 1 76 ? 2.345 0.766 3.992 1.00 97.69 76 VAL A C 1
ATOM 590 O O . VAL A 1 76 ? 1.272 1.126 3.511 1.00 97.69 76 VAL A O 1
ATOM 593 N N . LEU A 1 77 ? 3.080 -0.201 3.439 1.00 98.06 77 LEU A N 1
ATOM 594 C CA . LEU A 1 77 ? 2.623 -1.006 2.306 1.00 98.06 77 LEU A CA 1
ATOM 595 C C . LEU A 1 77 ? 1.966 -2.299 2.785 1.00 98.06 77 LEU A C 1
ATOM 597 O O . LEU A 1 77 ? 2.568 -3.058 3.545 1.00 98.06 77 LEU A O 1
ATOM 601 N N . ALA A 1 78 ? 0.763 -2.573 2.283 1.00 97.56 78 ALA A N 1
ATOM 602 C CA . ALA A 1 78 ? -0.008 -3.781 2.560 1.00 97.56 78 ALA A CA 1
ATOM 603 C C . ALA A 1 78 ? -0.696 -4.302 1.286 1.00 97.56 78 ALA A C 1
ATOM 605 O O . ALA A 1 78 ? -1.064 -3.527 0.405 1.00 97.56 78 ALA A O 1
ATOM 606 N N . GLY A 1 79 ? -0.883 -5.621 1.201 1.00 97.31 79 GLY A N 1
ATOM 607 C CA . GLY A 1 79 ? -1.529 -6.314 0.084 1.00 97.31 79 GLY A CA 1
ATOM 608 C C . GLY A 1 79 ? -0.547 -6.893 -0.939 1.00 97.31 79 GLY A C 1
ATOM 609 O O . GLY A 1 79 ? 0.543 -6.358 -1.163 1.00 97.31 79 GLY A O 1
ATOM 610 N N . GLY A 1 80 ? -0.944 -7.999 -1.576 1.00 97.06 80 GLY A N 1
ATOM 611 C CA . GLY A 1 80 ? -0.099 -8.770 -2.499 1.00 97.06 80 GLY A CA 1
ATOM 612 C C . GLY A 1 80 ? 0.448 -7.960 -3.678 1.00 97.06 80 GLY A C 1
ATOM 613 O O . GLY A 1 80 ? 1.615 -8.096 -4.020 1.00 97.06 80 GLY A O 1
ATOM 614 N N . THR A 1 81 ? -0.334 -7.035 -4.236 1.00 96.94 81 THR A N 1
ATOM 615 C CA . THR A 1 81 ? 0.091 -6.172 -5.353 1.00 96.94 81 THR A CA 1
ATOM 616 C C . THR A 1 81 ? 1.283 -5.268 -4.996 1.00 96.94 81 THR A C 1
ATOM 618 O O . THR A 1 81 ? 2.075 -4.914 -5.861 1.00 96.94 81 THR A O 1
ATOM 621 N N . THR A 1 82 ? 1.498 -4.948 -3.714 1.00 97.56 82 THR A N 1
ATOM 622 C CA . THR A 1 82 ? 2.683 -4.183 -3.264 1.00 97.56 82 THR A CA 1
ATOM 623 C C . THR A 1 82 ? 3.963 -5.033 -3.184 1.00 97.56 82 THR A C 1
ATOM 625 O O . THR A 1 82 ? 5.028 -4.539 -2.800 1.00 97.56 82 THR A O 1
ATOM 628 N N . MET A 1 83 ? 3.885 -6.330 -3.512 1.00 97.00 83 MET A N 1
ATOM 629 C CA . MET A 1 83 ? 5.024 -7.256 -3.532 1.00 97.00 83 MET A CA 1
ATOM 630 C C . MET A 1 83 ? 5.840 -7.190 -4.825 1.00 97.00 83 MET A C 1
ATOM 632 O O . MET A 1 83 ? 6.900 -7.814 -4.886 1.00 97.00 83 MET A O 1
ATOM 636 N N . PHE A 1 84 ? 5.402 -6.434 -5.840 1.00 96.06 84 PHE A N 1
ATOM 637 C CA . PHE A 1 84 ? 6.214 -6.231 -7.039 1.00 96.06 84 PHE A CA 1
ATOM 638 C C . PHE A 1 84 ? 7.612 -5.713 -6.672 1.00 96.06 84 PHE A C 1
ATOM 640 O O . PHE A 1 84 ? 7.780 -4.818 -5.838 1.00 96.06 84 PHE A O 1
ATOM 647 N N . ARG A 1 85 ? 8.640 -6.285 -7.305 1.00 93.75 85 ARG A N 1
ATOM 648 C CA . ARG A 1 85 ? 10.030 -5.862 -7.103 1.00 93.75 85 ARG A CA 1
ATOM 649 C C . ARG A 1 85 ? 10.177 -4.390 -7.493 1.00 93.75 85 ARG A C 1
ATOM 651 O O . ARG A 1 85 ? 9.753 -3.999 -8.575 1.00 93.75 85 ARG A O 1
ATOM 658 N N . GLY A 1 86 ? 10.797 -3.587 -6.631 1.00 95.25 86 GLY A N 1
ATOM 659 C CA . GLY A 1 86 ? 10.985 -2.155 -6.879 1.00 95.25 86 GLY A CA 1
ATOM 660 C C . GLY A 1 86 ? 9.780 -1.279 -6.512 1.00 95.25 86 GLY A C 1
ATOM 661 O O . GLY A 1 86 ? 9.837 -0.064 -6.705 1.00 95.25 86 GLY A O 1
ATOM 662 N N . PHE A 1 87 ? 8.678 -1.858 -6.014 1.00 97.38 87 PHE A N 1
ATOM 663 C CA . PHE A 1 87 ? 7.468 -1.098 -5.694 1.00 97.38 87 PHE A CA 1
ATOM 664 C C . PHE A 1 87 ? 7.718 -0.065 -4.587 1.00 97.38 87 PHE A C 1
ATOM 666 O O . PHE A 1 87 ? 7.329 1.093 -4.738 1.00 97.38 87 PHE A O 1
ATOM 673 N N . SER A 1 88 ? 8.404 -0.461 -3.508 1.00 97.38 88 SER A N 1
ATOM 674 C CA . SER A 1 88 ? 8.746 0.413 -2.376 1.00 97.38 88 SER A CA 1
ATOM 675 C C . SER A 1 88 ? 9.592 1.611 -2.811 1.00 97.38 88 SER A C 1
ATOM 677 O O . SER A 1 88 ? 9.340 2.748 -2.415 1.00 97.38 88 SER A O 1
ATOM 679 N N . GLU A 1 89 ? 10.574 1.374 -3.675 1.00 97.12 89 GLU A N 1
ATOM 680 C CA . GLU A 1 89 ? 11.463 2.390 -4.225 1.00 97.12 89 GLU A CA 1
ATOM 681 C C . GLU A 1 89 ? 10.702 3.324 -5.166 1.00 97.12 89 GLU A C 1
ATOM 683 O O . GLU A 1 89 ? 10.867 4.546 -5.099 1.00 97.12 89 GLU A O 1
ATOM 688 N N . ARG A 1 90 ? 9.829 2.768 -6.018 1.00 97.50 90 ARG A N 1
ATOM 689 C CA . ARG A 1 90 ? 9.017 3.551 -6.952 1.00 97.50 90 ARG A CA 1
ATOM 690 C C . ARG A 1 90 ? 8.059 4.478 -6.216 1.00 97.50 90 ARG A C 1
ATOM 692 O O . ARG A 1 90 ? 8.066 5.675 -6.500 1.00 97.50 90 ARG A O 1
ATOM 699 N N . ILE A 1 91 ? 7.275 3.969 -5.262 1.00 97.62 91 ILE A N 1
ATOM 700 C CA . ILE A 1 91 ? 6.322 4.802 -4.515 1.00 97.62 91 ILE A CA 1
ATOM 701 C C . ILE A 1 91 ? 7.045 5.870 -3.689 1.00 97.62 91 ILE A C 1
ATOM 703 O O . ILE A 1 91 ? 6.639 7.030 -3.728 1.00 97.62 91 ILE A O 1
ATOM 707 N N . LYS A 1 92 ? 8.173 5.530 -3.042 1.00 97.38 92 LYS A N 1
ATOM 708 C CA . LYS A 1 92 ? 9.006 6.508 -2.325 1.00 97.38 92 LYS A CA 1
ATOM 709 C C . LYS A 1 92 ? 9.448 7.636 -3.250 1.00 97.38 92 LYS A C 1
ATOM 711 O O . LYS A 1 92 ? 9.301 8.807 -2.912 1.00 97.38 92 LYS A O 1
ATOM 716 N N . LYS A 1 93 ? 9.965 7.285 -4.431 1.00 97.00 93 LYS A N 1
ATOM 717 C CA . LYS A 1 93 ? 10.433 8.254 -5.425 1.00 97.00 93 LYS A CA 1
ATOM 718 C C . LYS A 1 93 ? 9.310 9.180 -5.888 1.00 97.00 93 LYS A C 1
ATOM 720 O O . LYS A 1 93 ? 9.548 10.378 -5.996 1.00 97.00 93 LYS A O 1
ATOM 725 N N . GLU A 1 94 ? 8.113 8.661 -6.160 1.00 97.44 94 GLU A N 1
ATOM 726 C CA . GLU A 1 94 ? 6.988 9.506 -6.582 1.00 97.44 94 GLU A CA 1
ATOM 727 C C . GLU A 1 94 ? 6.508 10.440 -5.465 1.00 97.44 94 GLU A C 1
ATOM 729 O O . GLU A 1 94 ? 6.324 11.632 -5.705 1.00 97.44 94 GLU A O 1
ATOM 734 N N . LEU A 1 95 ? 6.387 9.948 -4.228 1.00 96.56 95 LEU A N 1
ATOM 735 C CA . LEU A 1 95 ? 5.994 10.788 -3.092 1.00 96.56 95 LEU A CA 1
ATOM 736 C C . LEU A 1 95 ? 7.027 11.894 -2.814 1.00 96.56 95 LEU A C 1
ATOM 738 O O . LEU A 1 95 ? 6.647 13.045 -2.614 1.00 96.56 95 LEU A O 1
ATOM 742 N N . LEU A 1 96 ? 8.325 11.583 -2.899 1.00 95.69 96 LEU A N 1
ATOM 743 C CA . LEU A 1 96 ? 9.413 12.559 -2.751 1.00 95.69 96 LEU A CA 1
ATOM 744 C C . LEU A 1 96 ? 9.398 13.666 -3.814 1.00 95.69 96 LEU A C 1
ATOM 746 O O . LEU A 1 96 ? 9.814 14.788 -3.530 1.00 95.69 96 LEU A O 1
ATOM 750 N N . LYS A 1 97 ? 8.954 13.371 -5.042 1.00 94.81 97 LYS A N 1
ATOM 751 C CA . LYS A 1 97 ? 8.798 14.398 -6.087 1.00 94.81 97 LYS A CA 1
ATOM 752 C C . LYS A 1 97 ? 7.653 15.359 -5.772 1.00 94.81 97 LYS A C 1
ATOM 754 O O . LYS A 1 97 ? 7.726 16.523 -6.150 1.00 94.81 97 LYS A O 1
ATOM 759 N N . MET A 1 98 ? 6.595 14.861 -5.134 1.00 94.12 98 MET A N 1
ATOM 760 C CA . MET A 1 98 ? 5.386 15.629 -4.826 1.00 94.12 98 MET A CA 1
ATOM 761 C C . MET A 1 98 ? 5.480 16.419 -3.514 1.00 94.12 98 MET A C 1
ATOM 763 O O . MET A 1 98 ? 4.662 17.319 -3.305 1.00 94.12 98 MET A O 1
ATOM 767 N N . GLU A 1 99 ? 6.427 16.074 -2.639 1.00 90.50 99 GLU A N 1
ATOM 768 C CA . GLU A 1 99 ? 6.690 16.770 -1.379 1.00 90.50 99 GLU A CA 1
ATOM 769 C C . GLU A 1 99 ? 7.747 17.871 -1.563 1.00 90.50 99 GLU A C 1
ATOM 771 O O . GLU A 1 99 ? 8.823 17.647 -2.121 1.00 90.50 99 GLU A O 1
ATOM 776 N N . THR A 1 100 ? 7.444 19.079 -1.087 1.00 84.62 100 THR A N 1
ATOM 777 C CA . THR A 1 100 ? 8.267 20.280 -1.302 1.00 84.62 100 THR A CA 1
ATOM 778 C C . THR A 1 100 ? 9.028 20.730 -0.061 1.00 84.62 100 THR A C 1
ATOM 780 O O . THR A 1 100 ? 10.066 21.367 -0.198 1.00 84.62 100 THR A O 1
ATOM 783 N N . THR A 1 101 ? 8.527 20.413 1.132 1.00 77.19 101 THR A N 1
ATOM 784 C CA . THR A 1 101 ? 8.923 21.060 2.397 1.00 77.19 101 THR A CA 1
ATOM 785 C C . THR A 1 101 ? 9.492 20.106 3.447 1.00 77.19 101 THR A C 1
ATOM 787 O O . THR A 1 101 ? 10.031 20.575 4.440 1.00 77.19 101 THR A O 1
ATOM 790 N N . GLY A 1 102 ? 9.420 18.789 3.228 1.00 75.69 102 GLY A N 1
ATOM 791 C CA . GLY A 1 102 ? 9.925 17.783 4.172 1.00 75.69 102 GLY A CA 1
ATOM 792 C C . GLY A 1 102 ? 10.322 16.480 3.489 1.00 75.69 102 GLY A C 1
ATOM 793 O O . GLY A 1 102 ? 9.812 15.412 3.823 1.00 75.69 102 GLY A O 1
ATOM 794 N N . LYS A 1 103 ? 11.201 16.555 2.482 1.00 75.50 103 LYS A N 1
ATOM 795 C CA . LYS A 1 103 ? 11.596 15.382 1.681 1.00 75.50 103 LYS A CA 1
ATOM 796 C C . LYS A 1 103 ? 12.288 14.309 2.522 1.00 75.50 103 LYS A C 1
ATOM 798 O O . LYS A 1 103 ? 12.057 13.127 2.291 1.00 75.50 103 LYS A O 1
ATOM 803 N N . GLU A 1 104 ? 13.087 14.688 3.516 1.00 78.19 104 GLU A N 1
ATOM 804 C CA . GLU A 1 104 ? 13.754 13.736 4.413 1.00 78.19 104 GLU A CA 1
ATOM 805 C C . GLU A 1 104 ? 12.787 12.892 5.255 1.00 78.19 104 GLU A C 1
ATOM 807 O O . GLU A 1 104 ? 13.172 11.838 5.754 1.00 78.19 104 GLU A O 1
ATOM 812 N N . GLN A 1 105 ? 11.524 13.309 5.367 1.00 83.25 105 GLN A N 1
ATOM 813 C CA . GLN A 1 105 ? 10.533 12.645 6.205 1.00 83.25 105 GLN A CA 1
ATOM 814 C C . GLN A 1 105 ? 9.791 11.527 5.477 1.00 83.25 105 GLN A C 1
ATOM 816 O O . GLN A 1 105 ? 9.078 10.785 6.125 1.00 83.25 105 GLN A O 1
ATOM 821 N N . VAL A 1 106 ? 9.931 11.357 4.157 1.00 94.88 106 VAL A N 1
ATOM 822 C CA . VAL A 1 106 ? 9.185 10.307 3.443 1.00 94.88 106 VAL A CA 1
ATOM 823 C C . VAL A 1 106 ? 9.816 8.933 3.690 1.00 94.88 106 VAL A C 1
ATOM 825 O O . VAL A 1 106 ? 10.880 8.610 3.145 1.00 94.88 106 VAL A O 1
ATOM 828 N N . ALA A 1 107 ? 9.128 8.083 4.452 1.00 96.06 107 ALA A N 1
ATOM 829 C CA . ALA A 1 107 ? 9.567 6.725 4.751 1.00 96.06 107 ALA A CA 1
ATOM 830 C C . ALA A 1 107 ? 8.498 5.687 4.387 1.00 96.06 107 ALA A C 1
ATOM 832 O O . ALA A 1 107 ? 7.313 5.841 4.675 1.00 96.06 107 ALA A O 1
ATOM 833 N N . ILE A 1 108 ? 8.953 4.618 3.725 1.00 97.69 108 ILE A N 1
ATOM 834 C CA . ILE A 1 108 ? 8.116 3.500 3.289 1.00 97.69 108 ILE A CA 1
ATOM 835 C C . ILE A 1 108 ? 8.405 2.298 4.180 1.00 97.69 108 ILE A C 1
ATOM 837 O O . ILE A 1 108 ? 9.537 1.815 4.229 1.00 97.69 108 ILE A O 1
ATOM 841 N N . LEU A 1 109 ? 7.370 1.797 4.845 1.00 97.12 109 LEU A N 1
ATOM 842 C CA . LEU A 1 109 ? 7.418 0.629 5.713 1.00 97.12 109 LEU A CA 1
ATOM 843 C C . LEU A 1 109 ? 6.823 -0.566 4.962 1.00 97.12 109 LEU A C 1
ATOM 845 O O . LEU A 1 109 ? 5.609 -0.680 4.794 1.00 97.12 109 LEU A O 1
ATOM 849 N N . ALA A 1 110 ? 7.686 -1.459 4.479 1.00 96.81 110 ALA A N 1
ATOM 850 C CA . ALA A 1 110 ? 7.295 -2.607 3.664 1.00 96.81 110 ALA A CA 1
ATOM 851 C C . ALA A 1 110 ? 7.672 -3.924 4.353 1.00 96.81 110 ALA A C 1
ATOM 853 O O . ALA A 1 110 ? 8.775 -4.437 4.175 1.00 96.81 110 ALA A O 1
ATOM 854 N N . SER A 1 111 ? 6.743 -4.493 5.126 1.00 95.62 111 SER A N 1
ATOM 855 C CA . SER A 1 111 ? 6.954 -5.798 5.769 1.00 95.62 111 SER A CA 1
ATOM 856 C C . SER A 1 111 ? 7.165 -6.913 4.725 1.00 95.62 111 SER A C 1
ATOM 858 O O . SER A 1 111 ? 6.482 -6.909 3.693 1.00 95.62 111 SER A O 1
ATOM 860 N N . PRO A 1 112 ? 8.041 -7.908 4.970 1.00 95.12 112 PRO A N 1
ATOM 861 C CA . PRO A 1 112 ? 8.125 -9.121 4.148 1.00 95.12 112 PRO A CA 1
ATOM 862 C C . PRO A 1 112 ? 6.805 -9.908 4.097 1.00 95.12 112 PRO A C 1
ATOM 864 O O . PRO A 1 112 ? 6.512 -10.569 3.106 1.00 95.12 112 PRO A O 1
ATOM 867 N N . HIS A 1 113 ? 5.976 -9.777 5.136 1.00 95.12 113 HIS A N 1
ATOM 868 C CA . HIS A 1 113 ? 4.686 -10.454 5.292 1.00 95.12 113 HIS A CA 1
ATOM 869 C C . HIS A 1 113 ? 3.494 -9.607 4.817 1.00 95.12 113 HIS A C 1
ATOM 871 O O . HIS A 1 113 ? 2.336 -9.910 5.105 1.00 95.12 113 HIS A O 1
ATOM 877 N N . ARG A 1 114 ? 3.752 -8.509 4.091 1.00 97.06 114 ARG A N 1
ATOM 878 C CA . ARG A 1 114 ? 2.715 -7.528 3.737 1.00 97.06 114 ARG A CA 1
ATOM 879 C C . ARG A 1 114 ? 1.605 -8.056 2.830 1.00 97.06 114 ARG A C 1
ATOM 881 O O . ARG A 1 114 ? 0.536 -7.452 2.799 1.00 97.06 114 ARG A O 1
ATOM 888 N N . SER A 1 115 ? 1.805 -9.181 2.143 1.00 97.56 115 SER A N 1
ATOM 889 C CA . SER A 1 115 ? 0.762 -9.832 1.337 1.00 97.56 115 SER A CA 1
ATOM 890 C C . SER A 1 115 ? -0.447 -10.277 2.165 1.00 97.56 115 SER A C 1
ATOM 892 O O . SER A 1 115 ? -1.558 -10.266 1.646 1.00 97.56 115 SER A O 1
ATOM 894 N N . PHE A 1 116 ? -0.250 -10.587 3.450 1.00 96.62 116 PHE A N 1
ATOM 895 C CA . PHE A 1 116 ? -1.304 -10.989 4.384 1.00 96.62 116 PHE A CA 1
ATOM 896 C C . PHE A 1 116 ? -1.367 -10.095 5.634 1.00 96.62 116 PHE A C 1
ATOM 898 O O . PHE A 1 116 ? -1.951 -10.480 6.643 1.00 96.62 116 PHE A O 1
ATOM 905 N N . ALA A 1 117 ? -0.812 -8.876 5.576 1.00 97.19 117 ALA A N 1
ATOM 906 C CA . ALA A 1 117 ? -0.772 -7.956 6.719 1.00 97.19 117 ALA A CA 1
ATOM 907 C C . ALA A 1 117 ? -2.156 -7.650 7.312 1.00 97.19 117 ALA A C 1
ATOM 909 O O . ALA A 1 117 ? -2.283 -7.572 8.530 1.00 97.19 117 ALA A O 1
ATOM 910 N N . ALA A 1 118 ? -3.192 -7.521 6.475 1.00 96.56 118 ALA A N 1
ATOM 911 C CA . ALA A 1 118 ? -4.560 -7.304 6.951 1.00 96.56 118 ALA A CA 1
ATOM 912 C C . ALA A 1 118 ? -5.062 -8.485 7.801 1.00 96.56 118 ALA A C 1
ATOM 914 O O . ALA A 1 118 ? -5.603 -8.282 8.886 1.00 96.56 118 ALA A O 1
ATOM 915 N N . TRP A 1 119 ? -4.818 -9.718 7.344 1.00 97.25 119 TRP A N 1
ATOM 916 C CA . TRP A 1 119 ? -5.162 -10.926 8.092 1.00 97.25 119 TRP A CA 1
ATOM 917 C C . TRP A 1 119 ? -4.348 -11.040 9.383 1.00 97.25 119 TRP A C 1
ATOM 919 O O . TRP A 1 119 ? -4.914 -11.300 10.440 1.00 97.25 119 TRP A O 1
ATOM 929 N N . LEU A 1 120 ? -3.039 -10.778 9.320 1.00 96.50 120 LEU A N 1
ATOM 930 C CA . LEU A 1 120 ? -2.166 -10.808 10.493 1.00 96.50 120 LEU A CA 1
ATOM 931 C C . LEU A 1 120 ? -2.620 -9.796 11.554 1.00 96.50 120 LEU A C 1
ATOM 933 O O . LEU A 1 120 ? -2.714 -10.142 12.727 1.00 96.50 120 LEU A O 1
ATOM 937 N N . GLY A 1 121 ? -2.958 -8.571 11.141 1.00 95.44 121 GLY A N 1
ATOM 938 C CA . GLY A 1 121 ? -3.520 -7.552 12.027 1.00 95.44 121 GLY A CA 1
ATOM 939 C C . GLY A 1 121 ? -4.829 -8.009 12.671 1.00 95.44 121 GLY A C 1
ATOM 940 O O . GLY A 1 121 ? -4.981 -7.890 13.883 1.00 95.44 121 GLY A O 1
ATOM 941 N N . GLY A 1 122 ? -5.733 -8.608 11.889 1.00 95.69 122 GLY A N 1
ATOM 942 C CA . GLY A 1 122 ? -6.973 -9.194 12.402 1.00 95.69 122 GLY A CA 1
ATOM 943 C C . GLY A 1 122 ? -6.731 -10.313 13.417 1.00 95.69 122 GLY A C 1
ATOM 944 O O . GLY A 1 122 ? -7.349 -10.312 14.477 1.00 95.69 122 GLY A O 1
ATOM 945 N N . SER A 1 123 ? -5.791 -11.221 13.140 1.00 97.19 123 SER A N 1
ATOM 946 C CA . SER A 1 123 ? -5.418 -12.298 14.063 1.00 97.19 123 SER A CA 1
ATOM 947 C C . SER A 1 123 ? -4.856 -11.755 15.375 1.00 97.19 123 SER A C 1
ATOM 949 O O . SER A 1 123 ? -5.227 -12.250 16.432 1.00 97.19 123 SER A O 1
ATOM 951 N N . ILE A 1 124 ? -3.988 -10.738 15.325 1.00 96.12 124 ILE A N 1
ATOM 952 C CA . ILE A 1 124 ? -3.420 -10.119 16.530 1.00 96.12 124 ILE A CA 1
ATOM 953 C C . ILE A 1 124 ? -4.525 -9.442 17.342 1.00 96.12 124 ILE A C 1
ATOM 955 O O . ILE A 1 124 ? -4.629 -9.684 18.541 1.00 96.12 124 ILE A O 1
ATOM 959 N N . VAL A 1 125 ? -5.363 -8.626 16.694 1.00 94.75 125 VAL A N 1
ATOM 960 C CA . VAL A 1 125 ? -6.450 -7.889 17.353 1.00 94.75 125 VAL A CA 1
ATOM 961 C C . VAL A 1 125 ? -7.468 -8.845 17.980 1.00 94.75 125 VAL A C 1
ATOM 963 O O . VAL A 1 125 ? -7.850 -8.642 19.129 1.00 94.75 125 VAL A O 1
ATOM 966 N N . ALA A 1 126 ? -7.852 -9.918 17.283 1.00 95.19 126 ALA A N 1
ATOM 967 C CA . ALA A 1 126 ? -8.781 -10.926 17.795 1.00 95.19 126 ALA A CA 1
ATOM 968 C C . ALA A 1 126 ? -8.259 -11.657 19.046 1.00 95.19 126 ALA A C 1
ATOM 970 O O . ALA A 1 126 ? -9.057 -12.077 19.883 1.00 95.19 126 ALA A O 1
ATOM 971 N N . SER A 1 127 ? -6.937 -11.781 19.193 1.00 95.81 127 SER A N 1
ATOM 972 C CA . SER A 1 127 ? -6.290 -12.393 20.359 1.00 95.81 127 SER A CA 1
ATOM 973 C C . SER A 1 127 ? -6.161 -11.458 21.570 1.00 95.81 127 SER A C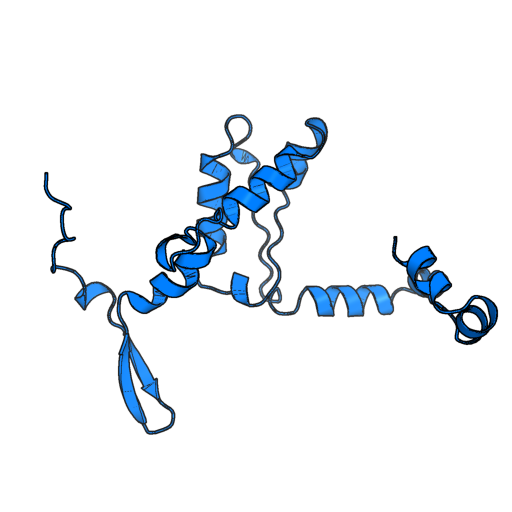 1
ATOM 975 O O . SER A 1 127 ? -5.738 -11.910 22.634 1.00 95.81 127 SER A O 1
ATOM 977 N N . LEU A 1 128 ? -6.493 -10.167 21.453 1.00 94.94 128 LEU A N 1
ATOM 978 C CA . LEU A 1 128 ? -6.417 -9.229 22.576 1.00 94.94 128 LEU A CA 1
ATOM 979 C C . LEU A 1 128 ? -7.630 -9.386 23.502 1.00 94.94 128 LEU A C 1
ATOM 981 O O . LEU A 1 128 ? -8.773 -9.259 23.067 1.00 94.94 128 LEU A O 1
ATOM 985 N N . ASN A 1 129 ? -7.396 -9.533 24.810 1.00 94.44 129 ASN A N 1
ATOM 986 C CA . ASN A 1 129 ? -8.482 -9.562 25.803 1.00 94.44 129 ASN A CA 1
ATOM 987 C C . ASN A 1 129 ? -9.347 -8.292 25.757 1.00 94.44 129 ASN A C 1
ATOM 989 O O . ASN A 1 129 ? -10.563 -8.361 25.895 1.00 94.44 129 ASN A O 1
ATOM 993 N N . SER A 1 130 ? -8.735 -7.131 25.508 1.00 91.94 130 SER A N 1
ATOM 994 C CA . SER A 1 130 ? -9.456 -5.861 25.363 1.00 91.94 130 SER A CA 1
ATOM 995 C C . SER A 1 130 ? -10.419 -5.849 24.174 1.00 91.94 130 SER A C 1
ATOM 997 O O . SER A 1 130 ? -11.416 -5.131 24.212 1.00 91.94 130 SER A O 1
ATOM 999 N N . PHE A 1 131 ? -10.152 -6.648 23.138 1.00 90.88 131 PHE A N 1
ATOM 1000 C CA . PHE A 1 131 ? -10.994 -6.722 21.951 1.00 90.88 131 PHE A CA 1
ATOM 1001 C C . PHE A 1 131 ? -12.276 -7.533 22.186 1.00 90.88 131 PHE A C 1
ATOM 1003 O O . PHE A 1 131 ? -13.268 -7.308 21.500 1.00 90.88 131 PHE A O 1
ATOM 1010 N N . GLN A 1 132 ? -12.323 -8.398 23.205 1.00 88.62 132 GLN A N 1
ATOM 1011 C CA . GLN A 1 132 ? -13.549 -9.127 23.561 1.00 88.62 132 GLN A CA 1
ATOM 1012 C C . GLN A 1 132 ? -14.689 -8.181 23.969 1.00 88.62 132 GLN A C 1
ATOM 1014 O O . GLN A 1 132 ? -15.853 -8.464 23.701 1.00 88.62 132 GLN A O 1
ATOM 1019 N N . ASN A 1 133 ? -14.361 -7.016 24.537 1.00 87.62 133 ASN A N 1
ATOM 1020 C CA . ASN A 1 133 ? -15.347 -6.012 24.951 1.00 87.62 133 ASN A CA 1
ATOM 1021 C C . ASN A 1 133 ? -16.073 -5.336 23.778 1.00 87.62 133 ASN A C 1
ATOM 1023 O O . ASN A 1 133 ? -17.081 -4.667 23.993 1.00 87.62 133 ASN A O 1
ATOM 1027 N N . VAL A 1 134 ? -15.557 -5.468 22.553 1.00 89.50 134 VAL A N 1
ATOM 1028 C CA . VAL A 1 134 ? -16.173 -4.891 21.348 1.00 89.50 134 VAL A CA 1
ATOM 1029 C C . VAL A 1 134 ? -16.812 -5.946 20.447 1.00 89.50 134 VAL A C 1
ATOM 1031 O O . VAL A 1 134 ? -17.334 -5.598 19.387 1.00 89.50 134 VAL A O 1
ATOM 1034 N N . TRP A 1 135 ? -16.809 -7.219 20.862 1.00 91.69 135 TRP A N 1
ATOM 1035 C CA . TRP A 1 135 ? -17.513 -8.282 20.153 1.00 91.69 135 TRP A CA 1
ATOM 1036 C C . TRP A 1 135 ? -19.021 -8.069 20.220 1.00 91.69 135 TRP A C 1
ATOM 1038 O O . TRP A 1 135 ? -19.571 -7.611 21.219 1.00 91.69 135 TRP A O 1
ATOM 1048 N N . ILE A 1 136 ? -19.698 -8.456 19.145 1.00 93.88 136 ILE A N 1
ATOM 1049 C CA . ILE A 1 136 ? -21.154 -8.458 19.088 1.00 93.88 136 ILE A CA 1
ATOM 1050 C C . ILE A 1 136 ? -21.609 -9.863 19.454 1.00 93.88 136 ILE A C 1
ATOM 1052 O O . ILE A 1 136 ? -21.326 -10.822 18.734 1.00 93.88 136 ILE A O 1
ATOM 1056 N N . SER A 1 137 ? -22.304 -9.994 20.582 1.00 93.69 137 SER A N 1
ATOM 1057 C CA . SER A 1 137 ? -22.859 -11.278 20.994 1.00 93.69 137 SER A CA 1
ATOM 1058 C C . SER A 1 137 ? -24.056 -11.669 20.118 1.00 93.69 137 SER A C 1
ATOM 1060 O O . SER A 1 137 ? -24.759 -10.819 19.564 1.00 93.69 137 SER A O 1
ATOM 1062 N N . GLN A 1 138 ? -24.348 -12.970 20.037 1.00 95.12 138 GLN A N 1
ATOM 1063 C CA . GLN A 1 138 ? -25.558 -13.459 19.366 1.00 95.12 138 GLN A CA 1
ATOM 1064 C C . GLN A 1 138 ? -26.831 -12.844 19.970 1.00 95.12 138 GLN A C 1
ATOM 1066 O O . GLN A 1 138 ? -27.773 -12.523 19.242 1.00 95.12 138 GLN A O 1
ATOM 1071 N N . LYS A 1 139 ? -26.849 -12.655 21.295 1.00 95.69 139 LYS A N 1
ATOM 1072 C CA . LYS A 1 139 ? -27.955 -12.020 22.013 1.00 95.69 139 LYS A CA 1
ATOM 1073 C C . LYS A 1 139 ? -28.143 -10.569 21.564 1.00 95.69 139 LYS A C 1
ATOM 1075 O O . LYS A 1 139 ? -29.245 -10.204 21.169 1.00 95.69 139 LYS A O 1
ATOM 1080 N N . ASP A 1 140 ? -27.070 -9.777 21.543 1.00 93.25 140 ASP A N 1
ATOM 1081 C CA . ASP A 1 140 ? -27.122 -8.376 21.106 1.00 93.25 140 ASP A CA 1
ATOM 1082 C C . ASP A 1 140 ? -27.637 -8.237 19.675 1.00 93.25 140 ASP A C 1
ATOM 1084 O O . ASP A 1 140 ? -28.461 -7.367 19.395 1.00 93.25 140 ASP A O 1
ATOM 1088 N N . TYR A 1 141 ? -27.176 -9.106 18.775 1.00 96.06 141 TYR A N 1
ATOM 1089 C CA . TYR A 1 141 ? -27.644 -9.122 17.394 1.00 96.06 141 TYR A CA 1
ATOM 1090 C C . TYR A 1 141 ? -29.124 -9.507 17.283 1.00 96.06 141 TYR A C 1
ATOM 1092 O O . TYR A 1 141 ? -29.854 -8.914 16.495 1.00 96.06 141 TYR A O 1
ATOM 1100 N N . SER A 1 142 ? -29.586 -10.466 18.087 1.00 96.69 142 SER A N 1
ATOM 1101 C CA . SER A 1 142 ? -30.986 -10.913 18.070 1.00 96.69 142 SER A CA 1
ATOM 1102 C C . SER A 1 142 ? -31.945 -9.840 18.599 1.00 96.69 142 SER A C 1
ATOM 1104 O O . SER A 1 142 ? -33.052 -9.708 18.089 1.00 96.69 142 SER A O 1
ATOM 1106 N N . GLU A 1 143 ? -31.519 -9.055 19.593 1.00 95.69 143 GLU A N 1
ATOM 1107 C CA . GLU A 1 143 ? -32.331 -7.992 20.202 1.00 95.69 143 GLU A CA 1
ATOM 1108 C C . GLU A 1 143 ? -32.330 -6.691 19.387 1.00 95.69 143 GLU A C 1
ATOM 1110 O O . GLU A 1 143 ? -33.363 -6.037 19.251 1.00 95.69 143 GLU A O 1
ATOM 1115 N N . LYS A 1 144 ? -31.167 -6.286 18.863 1.00 93.44 144 LYS A N 1
ATOM 1116 C CA . LYS A 1 144 ? -30.969 -4.977 18.208 1.00 93.44 144 LYS A CA 1
ATOM 1117 C C . LYS A 1 144 ? -30.968 -5.069 16.680 1.00 93.44 144 LYS A C 1
ATOM 1119 O O . LYS A 1 144 ? -30.948 -4.041 16.000 1.00 93.44 144 LYS A O 1
ATOM 1124 N N . GLY A 1 145 ? -30.973 -6.286 16.140 1.00 93.62 145 GLY A N 1
ATOM 1125 C CA . GLY A 1 145 ? -30.893 -6.559 14.712 1.00 93.62 145 GLY A CA 1
ATOM 1126 C C . GLY A 1 145 ? -29.544 -6.170 14.090 1.00 93.62 145 GLY A C 1
ATOM 1127 O O . GLY A 1 145 ? -28.584 -5.838 14.793 1.00 93.62 145 GLY A O 1
ATOM 1128 N N . PRO A 1 146 ? -29.465 -6.142 12.746 1.00 93.12 146 PRO A N 1
ATOM 1129 C CA . PRO A 1 146 ? -28.231 -5.851 12.010 1.00 93.12 146 PRO A CA 1
ATOM 1130 C C . PRO A 1 146 ? -27.591 -4.495 12.337 1.00 93.12 146 PRO A C 1
ATOM 1132 O O . PRO A 1 146 ? -26.382 -4.328 12.182 1.00 93.12 146 PRO A O 1
ATOM 1135 N N . PHE A 1 147 ? -28.377 -3.530 12.828 1.00 91.19 147 PHE A N 1
ATOM 1136 C CA . PHE A 1 147 ? -27.906 -2.182 13.149 1.00 91.19 147 PHE A CA 1
ATOM 1137 C C . PHE A 1 147 ? -26.791 -2.159 14.206 1.00 91.19 147 PHE A C 1
ATOM 1139 O O . PHE A 1 147 ? -25.946 -1.262 14.195 1.00 91.19 147 PHE A O 1
ATOM 1146 N N . VAL A 1 148 ? -26.733 -3.169 15.083 1.00 92.69 148 VAL A N 1
ATOM 1147 C CA . VAL A 1 148 ? -25.664 -3.281 16.086 1.00 92.69 148 VAL A CA 1
ATOM 1148 C C . VAL A 1 148 ? -24.271 -3.364 15.447 1.00 92.69 148 VAL A C 1
ATOM 1150 O O . VAL A 1 148 ? -23.315 -2.839 16.011 1.00 92.69 148 VAL A O 1
ATOM 1153 N N . VAL A 1 149 ? -24.156 -3.931 14.240 1.00 91.44 149 VAL A N 1
ATOM 1154 C CA . VAL A 1 149 ? -22.885 -4.022 13.505 1.00 91.44 149 VAL A CA 1
ATOM 1155 C C . VAL A 1 149 ? -22.398 -2.645 13.079 1.00 91.44 149 VAL A C 1
ATOM 1157 O O . VAL A 1 149 ? -21.221 -2.336 13.254 1.00 91.44 149 VAL A O 1
ATOM 1160 N N . HIS A 1 150 ? -23.297 -1.797 12.576 1.00 87.75 150 HIS A N 1
ATOM 1161 C CA . HIS A 1 150 ? -22.952 -0.435 12.170 1.00 87.75 150 HIS A CA 1
ATOM 1162 C C . HIS A 1 150 ? -22.455 0.380 13.362 1.00 87.75 150 HIS A C 1
ATOM 1164 O O . HIS A 1 150 ? -21.370 0.943 13.291 1.00 87.75 150 HIS A O 1
ATOM 1170 N N . ARG A 1 151 ? -23.168 0.321 14.495 1.00 83.94 151 ARG A N 1
ATOM 1171 C CA . ARG A 1 151 ? -22.785 1.028 15.727 1.00 83.94 151 ARG A CA 1
ATOM 1172 C C . ARG A 1 151 ? -21.404 0.629 16.263 1.00 83.94 151 ARG A C 1
ATOM 1174 O O . ARG A 1 151 ? -20.744 1.449 16.889 1.00 83.94 151 ARG A O 1
ATOM 1181 N N . HIS A 1 152 ? -21.001 -0.624 16.067 1.00 81.62 152 HIS A N 1
ATOM 1182 C CA . HIS A 1 152 ? -19.692 -1.124 16.495 1.00 81.62 152 HIS A CA 1
ATOM 1183 C C . HIS A 1 152 ? -18.587 -0.899 15.460 1.00 81.62 152 HIS A C 1
ATOM 1185 O O . HIS A 1 152 ? -17.414 -0.967 15.819 1.00 81.62 152 HIS A O 1
ATOM 1191 N N . SER A 1 153 ? -18.941 -0.667 14.194 1.00 77.81 153 SER A N 1
ATOM 1192 C CA . SER A 1 153 ? -17.961 -0.573 13.117 1.00 77.81 153 SER A CA 1
ATOM 1193 C C . SER A 1 153 ? -17.505 0.862 12.888 1.00 77.81 153 SER A C 1
ATOM 1195 O O . SER A 1 153 ? -16.295 1.048 12.880 1.00 77.81 153 SER A O 1
ATOM 1197 N N . PHE A 1 154 ? -18.405 1.853 12.759 1.00 61.31 154 PHE A N 1
ATOM 1198 C CA . PHE A 1 154 ? -18.079 3.287 12.611 1.00 61.31 154 PHE A CA 1
ATOM 1199 C C . PHE A 1 154 ? -19.282 4.186 12.918 1.00 61.31 154 PHE A C 1
ATOM 1201 O O . PHE A 1 154 ? -20.403 3.836 12.485 1.00 61.31 154 PHE A O 1
#

Secondary structure (DSSP, 8-state):
----PPPS--GGGT-EEEE-TTS-EEEE-THHHHHHHTTT-GGGGT--SPPHHHHHHHHHHHS-HHHHHHHHTTEEE-SGGGGSTTHHHHHHHHHHHH-SS-GGG--EEE-TTGGGHHHHHHHHHHT-HHHHTT---HHHHHHHTTHHHHHHH-

pLDDT: mean 89.52, std 14.64, range [30.5, 98.06]

Mean predicted aligned error: 7.44 Å

InterPro domains:
  IPR004000 Actin family [PF00022] (16-152)
  IPR004000 Actin family [PTHR11937] (16-146)
  IPR043129 ATPase, nucleotide binding domain [SSF53067] (14-153)

Nearest PDB structures (foldseek):
  1c0f-assembly1_A  TM=9.728E-01  e=1.629E-13  Dictyostelium discoideum
  3a5l-assembly1_C  TM=9.655E-01  e=1.534E-13  Dictyostelium discoideum
  8bji-assembly1_A  TM=9.530E-01  e=2.201E-13  Oryctolagus cuniculus
  4cbx-assembly1_A  TM=9.629E-01  e=2.303E-12  Plasmodium berghei
  6mgo-assembly1_A  TM=9.359E-01  e=1.423E-12  Oryctolagus cuniculus